Protein AF-A0A090R3F5-F1 (afdb_monomer_lite)

Organism: NCBI:txid754436

Secondary structure (DSSP, 8-state):
--------------------PEEP-TTSEEPTT-EEEETTEEEE-SS-EESPPP-

pLDDT: mean 81.53, std 17.19, range [42.94, 97.25]

Structure (mmCIF, N/CA/C/O backbone):
data_AF-A0A090R3F5-F1
#
_entry.id   AF-A0A090R3F5-F1
#
loop_
_atom_site.group_PDB
_atom_site.id
_atom_site.type_symbol
_atom_site.label_atom_id
_atom_site.label_alt_id
_atom_site.label_comp_id
_atom_site.label_asym_id
_atom_site.label_entity_id
_atom_site.label_seq_id
_atom_site.pdbx_PDB_ins_code
_atom_site.Cartn_x
_atom_site.Cartn_y
_atom_site.Cartn_z
_atom_site.occupancy
_atom_site.B_iso_or_equiv
_atom_site.auth_seq_id
_atom_site.auth_comp_id
_atom_site.auth_asym_id
_atom_site.auth_atom_id
_atom_site.pdbx_PDB_model_num
ATOM 1 N N . MET A 1 1 ? -46.454 -0.668 39.710 1.00 44.53 1 MET A N 1
ATOM 2 C CA . MET A 1 1 ? -46.320 0.089 38.442 1.00 44.53 1 MET A CA 1
ATOM 3 C C . MET A 1 1 ? -44.949 -0.230 37.858 1.00 44.53 1 MET A C 1
ATOM 5 O O . MET A 1 1 ? -43.955 0.049 38.513 1.00 44.53 1 MET A O 1
ATOM 9 N N . LYS A 1 2 ? -44.885 -0.922 36.716 1.00 42.94 2 LYS A N 1
ATOM 10 C CA . LYS A 1 2 ? -43.632 -1.406 36.107 1.00 42.94 2 LYS A CA 1
ATOM 11 C C . LYS A 1 2 ? -43.091 -0.303 35.192 1.00 42.94 2 LYS A C 1
ATOM 13 O O . LYS A 1 2 ? -43.733 0.013 34.197 1.00 42.94 2 LYS A O 1
ATOM 18 N N . LYS A 1 3 ? -41.977 0.330 35.569 1.00 52.31 3 LYS A N 1
ATOM 19 C CA . LYS A 1 3 ? -41.322 1.375 34.768 1.00 52.31 3 LYS A CA 1
ATOM 20 C C . LYS A 1 3 ? -40.487 0.682 33.691 1.00 52.31 3 LYS A C 1
ATOM 22 O O . LYS A 1 3 ? -39.449 0.108 34.000 1.00 52.31 3 LYS A O 1
ATOM 27 N N . GLY A 1 4 ? -40.999 0.662 32.462 1.00 50.66 4 GLY A N 1
ATOM 28 C CA . GLY A 1 4 ? -40.282 0.134 31.305 1.00 50.6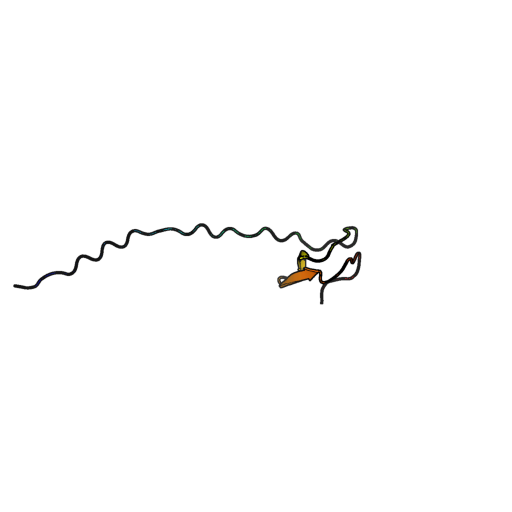6 4 GLY A CA 1
ATOM 29 C C . GLY A 1 4 ? -39.103 1.040 30.968 1.00 50.66 4 GLY A C 1
ATOM 30 O O . GLY A 1 4 ? -39.284 2.233 30.737 1.00 50.66 4 GLY A O 1
ATOM 31 N N . LEU A 1 5 ? -37.899 0.477 30.985 1.00 58.16 5 LEU A N 1
ATOM 32 C CA . LEU A 1 5 ? -36.685 1.139 30.533 1.00 58.16 5 LEU A CA 1
ATOM 33 C C . LEU A 1 5 ? -36.739 1.214 28.998 1.00 58.16 5 LEU A C 1
ATOM 35 O O . LEU A 1 5 ? -36.672 0.184 28.332 1.00 58.16 5 LEU A O 1
ATOM 39 N N . VAL A 1 6 ? -36.906 2.409 28.433 1.00 59.59 6 VAL A N 1
ATOM 40 C CA . VAL A 1 6 ? -36.827 2.619 26.980 1.00 59.59 6 VAL A CA 1
ATOM 41 C C . VAL A 1 6 ? -35.382 2.975 26.652 1.00 59.59 6 VAL A C 1
ATOM 43 O O . VAL A 1 6 ? -34.950 4.104 26.868 1.00 59.59 6 VAL A O 1
ATOM 46 N N . ALA A 1 7 ? -34.614 1.997 26.178 1.00 59.25 7 ALA A N 1
ATOM 47 C CA . ALA A 1 7 ? -33.277 2.241 25.654 1.00 59.25 7 ALA A CA 1
ATOM 48 C C . ALA A 1 7 ? -33.393 2.685 24.188 1.00 59.25 7 ALA A C 1
ATOM 50 O O . ALA A 1 7 ? -33.672 1.875 23.307 1.00 59.25 7 ALA A O 1
ATOM 51 N N . LEU A 1 8 ? -33.209 3.981 23.929 1.00 59.72 8 LEU A N 1
ATOM 52 C CA . LEU A 1 8 ? -33.092 4.526 22.578 1.00 59.72 8 LEU A CA 1
ATOM 53 C C . LEU A 1 8 ? -31.630 4.398 22.132 1.00 59.72 8 LEU A C 1
ATOM 55 O O . LEU A 1 8 ? -30.812 5.283 22.376 1.00 59.72 8 LEU A O 1
ATOM 59 N N . THR A 1 9 ? -31.275 3.275 21.514 1.00 63.69 9 THR A N 1
ATOM 60 C CA . THR A 1 9 ? -29.964 3.116 20.878 1.00 63.69 9 THR A CA 1
ATOM 61 C C . THR A 1 9 ? -29.945 3.909 19.573 1.00 63.69 9 THR A C 1
ATOM 63 O O . THR A 1 9 ? -30.369 3.416 18.529 1.00 63.69 9 THR A O 1
ATOM 66 N N . LEU A 1 10 ? -29.472 5.155 19.631 1.00 67.25 10 LEU A N 1
ATOM 67 C CA . LEU A 1 10 ? -29.062 5.910 18.448 1.00 67.25 10 LEU A CA 1
ATOM 68 C C . LEU A 1 10 ? -27.852 5.196 17.837 1.00 67.25 10 LEU A C 1
ATOM 70 O O . LEU A 1 10 ? -26.742 5.270 18.361 1.00 67.25 10 LEU A O 1
ATOM 74 N N . GLY A 1 11 ? -28.089 4.438 16.766 1.00 62.84 11 GLY A N 1
ATOM 75 C CA . GLY A 1 11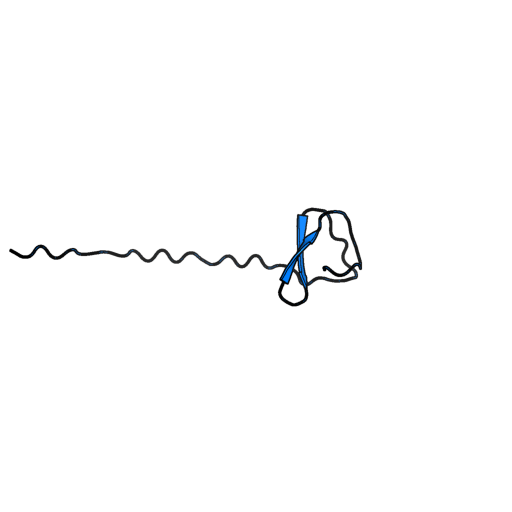 ? -27.046 3.733 16.031 1.00 62.84 11 GLY A CA 1
ATOM 76 C C . GLY A 1 11 ? -26.104 4.726 15.361 1.00 62.84 11 GLY A C 1
ATOM 77 O O . GLY A 1 11 ? -26.400 5.239 14.286 1.00 62.84 11 GLY A O 1
ATOM 78 N N . PHE A 1 12 ? -24.970 5.006 15.996 1.00 66.75 12 PHE A N 1
ATOM 79 C CA . PHE A 1 12 ? -23.878 5.738 15.370 1.00 66.75 12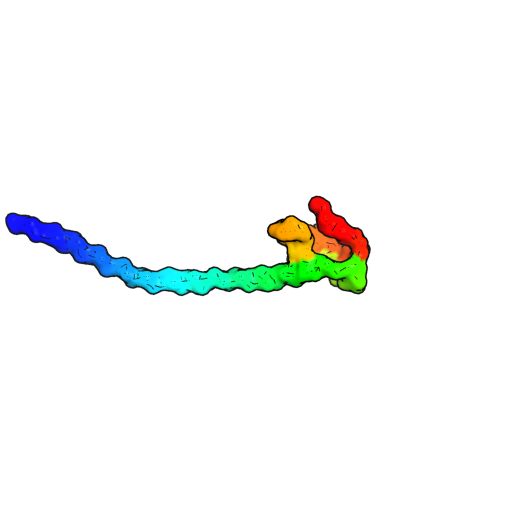 PHE A CA 1
ATOM 80 C C . PHE A 1 12 ? -23.079 4.739 14.530 1.00 66.75 12 PHE A C 1
ATOM 82 O O . PHE A 1 12 ? -22.243 4.000 15.049 1.00 66.75 12 PHE A O 1
ATOM 89 N N . ALA A 1 13 ? -23.395 4.646 13.238 1.00 69.12 13 ALA A N 1
ATOM 90 C CA . ALA A 1 13 ? -22.589 3.865 12.312 1.00 69.12 13 ALA A CA 1
ATOM 91 C C . ALA A 1 13 ? -21.226 4.555 12.180 1.00 69.12 13 ALA A C 1
ATOM 93 O O . ALA A 1 13 ? -21.119 5.609 11.558 1.00 69.12 13 ALA A O 1
ATOM 94 N N . VAL A 1 14 ? -20.191 3.985 12.799 1.00 68.81 14 VAL A N 1
ATOM 95 C CA . VAL A 1 14 ? -18.812 4.414 12.561 1.00 68.81 14 VAL A CA 1
ATOM 96 C C . VAL A 1 14 ? -18.451 3.934 11.156 1.00 68.81 14 VAL A C 1
ATOM 98 O O . VAL A 1 14 ? -18.417 2.720 10.940 1.00 68.81 14 VAL A O 1
ATOM 101 N N . PRO A 1 15 ? -18.206 4.825 10.178 1.00 65.44 15 PRO A N 1
ATOM 102 C CA . PRO A 1 15 ? -17.663 4.379 8.911 1.00 65.44 15 PRO A CA 1
ATOM 103 C C . PRO A 1 15 ? -16.288 3.782 9.201 1.00 65.44 15 PRO A C 1
ATOM 105 O O . PRO A 1 15 ? -15.403 4.460 9.725 1.00 65.44 15 PRO A O 1
ATOM 108 N N . ALA A 1 16 ? -16.114 2.500 8.891 1.00 63.91 16 ALA A N 1
ATOM 109 C CA . ALA A 1 16 ? -14.795 1.899 8.863 1.00 63.91 16 ALA A CA 1
ATOM 110 C C . ALA A 1 16 ? -14.019 2.586 7.733 1.00 63.91 16 ALA A C 1
ATOM 112 O O . ALA A 1 16 ? -14.160 2.229 6.564 1.00 63.91 16 ALA A O 1
ATOM 113 N N . MET A 1 17 ? -13.249 3.624 8.068 1.00 55.84 17 MET A N 1
ATOM 114 C CA . MET A 1 17 ? -12.252 4.175 7.161 1.00 55.84 17 MET A CA 1
ATOM 115 C C . MET A 1 17 ? -11.211 3.081 6.951 1.00 55.84 17 MET A C 1
ATOM 117 O O . MET A 1 17 ? -10.312 2.888 7.767 1.00 55.84 17 MET A O 1
ATOM 121 N N . SER A 1 18 ? -11.380 2.313 5.878 1.00 60.12 18 SER A N 1
ATOM 122 C CA . SER A 1 18 ? -10.328 1.443 5.384 1.00 60.12 18 SER A CA 1
ATOM 123 C C . SER A 1 18 ? -9.190 2.362 4.956 1.00 60.12 18 SER A C 1
ATOM 125 O O . SER A 1 18 ? -9.304 3.079 3.963 1.00 60.12 18 SER A O 1
ATOM 127 N N . LEU A 1 19 ? -8.123 2.409 5.757 1.00 61.19 19 LEU A N 1
ATOM 128 C CA . LEU A 1 19 ? -6.851 2.950 5.301 1.00 61.19 19 LEU A CA 1
ATOM 129 C C . LEU A 1 19 ? -6.438 2.060 4.133 1.00 61.19 19 LEU A C 1
ATOM 131 O O . LEU A 1 19 ? -6.014 0.925 4.349 1.00 61.19 19 LEU A O 1
ATOM 135 N N . ALA A 1 20 ? -6.656 2.538 2.908 1.00 64.38 20 ALA A N 1
ATOM 136 C CA . ALA A 1 20 ? -6.203 1.860 1.709 1.00 64.38 20 ALA A CA 1
ATOM 137 C C . ALA A 1 20 ? -4.677 1.764 1.798 1.00 64.38 20 ALA A C 1
ATOM 139 O O . ALA A 1 20 ? -3.961 2.729 1.548 1.00 64.38 20 ALA A O 1
ATOM 140 N N . THR A 1 21 ? -4.186 0.620 2.268 1.00 79.94 21 THR A N 1
ATOM 141 C CA . THR A 1 21 ? -2.764 0.312 2.262 1.00 79.94 21 THR A CA 1
ATOM 142 C C . THR A 1 21 ? -2.417 -0.121 0.847 1.00 79.94 21 THR A C 1
ATOM 144 O O . THR A 1 21 ? -3.048 -1.020 0.289 1.00 79.94 21 THR A O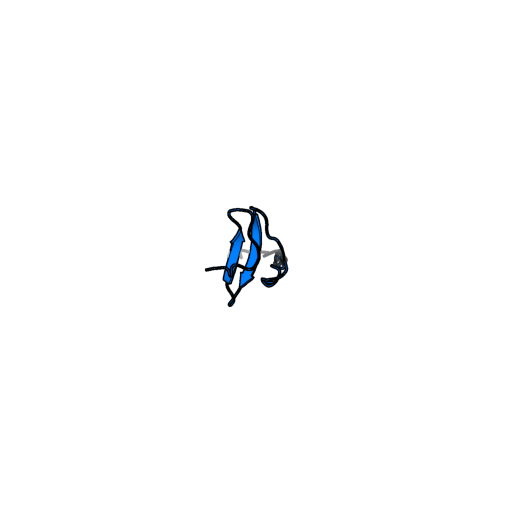 1
ATOM 147 N N . GLU A 1 22 ? -1.470 0.576 0.231 1.00 89.38 22 GLU A N 1
ATOM 148 C CA . GLU A 1 22 ? -1.035 0.238 -1.120 1.00 89.38 22 GLU A CA 1
ATOM 149 C C . GLU A 1 22 ? -0.359 -1.135 -1.114 1.00 89.38 22 GLU A C 1
ATOM 151 O O . GLU A 1 22 ? 0.318 -1.498 -0.150 1.00 89.38 22 GLU A O 1
ATOM 156 N N . ILE A 1 23 ? -0.557 -1.930 -2.166 1.00 94.25 23 ILE A N 1
ATOM 157 C CA . ILE A 1 23 ? 0.154 -3.206 -2.297 1.00 94.25 23 ILE A CA 1
ATOM 158 C C . ILE A 1 23 ? 1.640 -2.904 -2.505 1.00 94.25 23 ILE A C 1
ATOM 160 O O . ILE A 1 23 ? 1.988 -1.995 -3.255 1.00 94.25 23 ILE A O 1
ATOM 164 N N . TRP A 1 24 ? 2.507 -3.648 -1.814 1.00 95.62 24 TRP A N 1
ATOM 165 C CA . TRP A 1 24 ? 3.951 -3.504 -1.969 1.00 95.62 24 TRP A CA 1
ATOM 166 C C . TRP A 1 24 ? 4.374 -3.735 -3.424 1.00 95.62 24 TRP A C 1
ATOM 168 O O . TRP A 1 24 ? 3.972 -4.718 -4.047 1.00 95.62 24 TRP A O 1
ATOM 178 N N . ASP A 1 25 ? 5.219 -2.841 -3.925 1.00 96.19 25 ASP A N 1
ATOM 179 C CA . ASP A 1 25 ? 5.746 -2.843 -5.281 1.00 96.19 25 ASP A CA 1
ATOM 180 C C . ASP A 1 25 ? 7.274 -2.680 -5.252 1.00 96.19 25 ASP A C 1
ATOM 182 O O . ASP A 1 25 ? 7.821 -1.820 -4.558 1.00 96.19 25 ASP A O 1
ATOM 186 N N . GLU A 1 26 ? 7.982 -3.515 -6.014 1.00 96.62 26 GLU A N 1
ATOM 187 C CA . GLU A 1 26 ? 9.448 -3.564 -5.998 1.00 96.62 26 GLU A CA 1
ATOM 188 C C . GLU A 1 26 ? 10.112 -2.327 -6.621 1.00 96.62 26 GLU A C 1
ATOM 190 O O . GLU A 1 26 ? 11.248 -1.986 -6.275 1.00 96.62 26 GLU A O 1
ATOM 195 N N . SER A 1 27 ? 9.403 -1.630 -7.513 1.00 97.25 27 SER A N 1
ATOM 196 C CA . SER A 1 27 ? 9.899 -0.438 -8.202 1.00 97.25 27 SER A CA 1
ATOM 197 C C . SER A 1 27 ? 9.742 0.833 -7.363 1.00 97.25 27 SER A C 1
ATOM 199 O O . SER A 1 27 ? 10.397 1.843 -7.633 1.00 97.25 27 SER A O 1
ATOM 201 N N . THR A 1 28 ? 8.945 0.768 -6.296 1.00 96.19 28 THR A N 1
ATOM 202 C CA . THR A 1 28 ? 8.598 1.902 -5.442 1.00 96.19 28 THR A CA 1
ATOM 203 C C . THR A 1 28 ? 9.614 2.098 -4.314 1.00 96.19 28 THR A C 1
ATOM 205 O O . THR A 1 28 ? 10.041 1.161 -3.639 1.00 96.19 28 THR A O 1
ATOM 208 N N . VAL A 1 29 ? 10.014 3.352 -4.089 1.00 97.12 29 VAL A N 1
ATOM 209 C CA . VAL A 1 29 ? 10.850 3.736 -2.943 1.00 97.12 29 VAL A CA 1
ATOM 210 C C . VAL A 1 29 ? 9.947 4.067 -1.760 1.00 97.12 29 VAL A C 1
ATOM 212 O O . VAL A 1 29 ? 9.176 5.022 -1.819 1.00 97.12 29 VAL A O 1
ATOM 215 N N . TYR A 1 30 ? 10.111 3.343 -0.657 1.00 95.69 30 TYR A N 1
ATOM 216 C CA . TYR A 1 30 ? 9.391 3.580 0.591 1.00 95.69 30 TYR A CA 1
ATOM 217 C C . TYR A 1 30 ? 10.294 4.276 1.602 1.00 95.69 30 TYR A C 1
ATOM 219 O O . TYR A 1 30 ? 11.445 3.887 1.800 1.00 95.69 30 TYR A O 1
ATOM 227 N N . THR A 1 31 ? 9.785 5.314 2.259 1.00 96.56 31 THR A N 1
ATOM 228 C CA . THR A 1 31 ? 10.487 6.040 3.328 1.00 96.56 31 THR A CA 1
ATOM 229 C C . THR A 1 31 ? 9.957 5.627 4.695 1.00 96.56 31 THR A C 1
ATOM 231 O O . THR A 1 31 ? 8.901 5.010 4.788 1.00 96.56 31 THR A O 1
ATOM 234 N N . ALA A 1 32 ? 10.670 5.971 5.772 1.00 96.12 32 ALA A N 1
ATOM 235 C CA . ALA A 1 32 ? 10.201 5.676 7.124 1.00 96.12 32 ALA A CA 1
ATOM 236 C C . ALA A 1 32 ? 8.750 6.165 7.332 1.00 96.12 32 ALA A C 1
ATOM 238 O O . ALA A 1 32 ? 8.439 7.317 7.031 1.00 96.12 32 ALA A O 1
ATOM 239 N N . GLY A 1 33 ? 7.872 5.281 7.810 1.00 93.44 33 GLY A N 1
ATOM 240 C CA . GLY A 1 33 ? 6.443 5.547 8.004 1.00 93.44 33 GLY A CA 1
ATOM 241 C C . GLY A 1 33 ? 5.525 5.161 6.836 1.00 93.44 33 GLY A C 1
ATOM 242 O O . GLY A 1 33 ? 4.313 5.134 7.030 1.00 93.44 33 GLY A O 1
ATOM 243 N N . SER A 1 34 ? 6.053 4.821 5.654 1.00 93.88 34 SER A N 1
ATOM 244 C CA . SER A 1 34 ? 5.239 4.284 4.551 1.00 93.88 34 SER A CA 1
ATOM 245 C C . SER A 1 34 ? 4.568 2.964 4.955 1.00 93.88 34 SER A C 1
ATOM 247 O O . SER A 1 34 ? 5.220 2.108 5.555 1.00 93.88 34 SER A O 1
ATOM 249 N N . LEU A 1 35 ? 3.288 2.798 4.602 1.00 93.81 35 LEU A N 1
ATOM 250 C CA . LEU A 1 35 ? 2.474 1.614 4.895 1.00 93.81 35 LEU A CA 1
ATOM 251 C C . LEU A 1 35 ? 2.160 0.845 3.611 1.00 93.81 35 LEU A C 1
ATOM 253 O O . LEU A 1 35 ? 1.593 1.417 2.682 1.00 93.81 35 LEU A O 1
ATOM 257 N N . VAL A 1 36 ? 2.461 -0.451 3.589 1.00 94.12 36 VAL A N 1
ATOM 258 C CA . VAL A 1 36 ? 2.184 -1.329 2.442 1.00 94.12 36 VAL A CA 1
ATOM 259 C C . VAL A 1 36 ? 1.554 -2.646 2.870 1.00 94.12 36 VAL A C 1
ATOM 261 O O . VAL A 1 36 ? 1.814 -3.135 3.971 1.00 94.12 36 VAL A O 1
ATOM 264 N N . SER A 1 37 ? 0.770 -3.250 1.982 1.00 94.25 37 SER A N 1
ATOM 265 C CA . SER A 1 37 ? 0.248 -4.602 2.145 1.00 94.25 37 SER A CA 1
ATOM 266 C C . SER A 1 37 ? 1.102 -5.609 1.384 1.00 94.25 37 SER A C 1
ATOM 268 O O . SER A 1 37 ? 1.386 -5.431 0.200 1.00 94.25 37 SER A O 1
ATOM 270 N N . HIS A 1 38 ? 1.493 -6.691 2.053 1.00 93.25 38 HIS A N 1
ATOM 271 C CA . HIS A 1 38 ? 2.213 -7.808 1.450 1.00 93.25 38 HIS A CA 1
ATOM 272 C C . HIS A 1 38 ? 1.743 -9.121 2.093 1.00 93.25 38 HIS A C 1
ATOM 274 O O . HIS A 1 38 ? 1.685 -9.240 3.316 1.00 93.25 38 HIS A O 1
ATOM 280 N N . HIS A 1 39 ? 1.335 -10.103 1.281 1.00 93.19 39 HIS A N 1
ATOM 281 C CA . HIS A 1 39 ? 0.778 -11.385 1.754 1.00 93.19 39 HIS A CA 1
ATOM 282 C C . HIS A 1 39 ? -0.355 -11.258 2.800 1.00 93.19 39 HIS A C 1
ATOM 284 O O . HIS A 1 39 ? -0.431 -12.042 3.744 1.00 93.19 39 HIS A O 1
ATOM 290 N N . GLY A 1 40 ? -1.233 -10.259 2.655 1.00 90.62 40 GLY A N 1
ATOM 291 C CA . GLY A 1 40 ? -2.375 -10.046 3.555 1.00 90.62 40 GLY A CA 1
ATOM 292 C C . GLY A 1 40 ? -2.038 -9.382 4.895 1.00 90.62 40 GLY A C 1
ATOM 293 O O . GLY A 1 40 ? -2.945 -9.138 5.685 1.00 90.62 40 GLY A O 1
ATOM 294 N N . ASN A 1 41 ? -0.768 -9.050 5.138 1.00 92.56 41 ASN A N 1
ATOM 295 C CA . ASN A 1 41 ? -0.331 -8.286 6.303 1.00 92.56 41 ASN A CA 1
ATOM 296 C C . ASN A 1 41 ? 0.035 -6.855 5.904 1.00 92.56 41 ASN A C 1
ATOM 298 O O . ASN A 1 41 ? 0.433 -6.603 4.765 1.00 92.56 41 ASN A O 1
ATOM 302 N N . THR A 1 42 ? -0.071 -5.930 6.855 1.00 94.00 42 THR A N 1
ATOM 303 C CA . THR A 1 42 ? 0.353 -4.536 6.686 1.00 94.00 42 THR A CA 1
ATOM 304 C C . THR A 1 42 ? 1.701 -4.324 7.357 1.00 94.00 42 THR A C 1
ATOM 306 O O . THR A 1 42 ? 1.881 -4.679 8.522 1.00 94.00 42 THR A O 1
ATOM 309 N N . PHE A 1 43 ? 2.632 -3.706 6.640 1.00 94.50 43 PHE A N 1
ATOM 310 C CA . PHE A 1 43 ? 3.979 -3.413 7.113 1.00 94.50 43 PHE A CA 1
ATOM 311 C C . PHE A 1 43 ? 4.246 -1.914 7.081 1.00 94.50 43 PHE A C 1
ATOM 313 O O . PHE A 1 43 ? 3.755 -1.206 6.203 1.00 94.50 43 PHE A O 1
ATOM 320 N N . VAL A 1 44 ? 5.061 -1.448 8.028 1.00 94.81 44 VAL A N 1
ATOM 321 C CA . VAL A 1 44 ? 5.561 -0.073 8.079 1.00 94.81 44 VAL A CA 1
ATOM 322 C C . VAL A 1 44 ? 7.057 -0.060 7.786 1.00 94.81 44 VAL A C 1
ATOM 324 O O . VAL A 1 44 ? 7.830 -0.808 8.386 1.00 94.81 44 VAL A O 1
ATOM 327 N N . ALA A 1 45 ? 7.486 0.796 6.867 1.00 95.94 45 ALA A N 1
ATOM 328 C CA . ALA A 1 45 ? 8.903 0.995 6.600 1.00 95.94 45 ALA A CA 1
ATOM 329 C C . ALA A 1 45 ? 9.576 1.693 7.797 1.00 95.94 45 ALA A C 1
ATOM 331 O O . ALA A 1 45 ? 9.130 2.750 8.241 1.00 95.94 45 ALA A O 1
ATOM 332 N N . SER A 1 46 ? 10.675 1.132 8.309 1.00 95.56 46 SER A N 1
ATOM 333 C CA . SER A 1 46 ? 11.458 1.729 9.409 1.00 95.56 46 SER A CA 1
ATOM 334 C C . SER A 1 46 ? 12.549 2.691 8.928 1.00 95.56 46 SER A C 1
ATOM 336 O O . SER A 1 46 ? 13.037 3.526 9.683 1.00 95.56 46 SER A O 1
ATOM 338 N N . HIS A 1 47 ? 12.936 2.575 7.661 1.00 95.38 47 HIS A N 1
ATOM 339 C CA . HIS A 1 47 ? 13.950 3.380 6.991 1.00 95.38 47 HIS A CA 1
ATOM 340 C C . HIS A 1 47 ? 13.676 3.374 5.484 1.00 95.38 47 HIS A C 1
ATOM 342 O O . HIS A 1 47 ? 12.827 2.619 5.001 1.00 95.38 47 HIS A O 1
ATOM 348 N N . ARG A 1 48 ? 14.404 4.213 4.735 1.00 96.12 48 ARG A N 1
ATOM 349 C CA . ARG A 1 48 ? 14.306 4.241 3.274 1.00 96.12 48 ARG A CA 1
ATOM 350 C C . ARG A 1 48 ? 14.714 2.886 2.693 1.00 96.12 48 ARG A C 1
ATOM 352 O O . ARG A 1 48 ? 15.856 2.472 2.870 1.00 96.12 48 ARG A O 1
ATOM 359 N N . ASN A 1 49 ? 13.808 2.241 1.975 1.00 94.75 49 ASN A N 1
ATOM 360 C CA . ASN A 1 49 ? 14.041 0.969 1.301 1.00 94.75 49 ASN A CA 1
ATOM 361 C C . ASN A 1 49 ? 13.350 0.950 -0.074 1.00 94.75 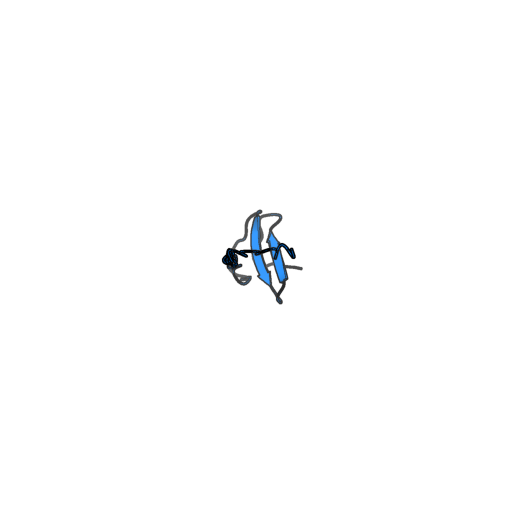49 ASN A C 1
ATOM 363 O O . ASN A 1 49 ? 12.487 1.776 -0.363 1.00 94.75 49 ASN A O 1
ATOM 367 N N . GLN A 1 50 ? 13.792 0.040 -0.934 1.00 96.69 50 GLN A N 1
ATOM 368 C CA . GLN A 1 50 ? 13.247 -0.213 -2.267 1.00 96.69 50 GLN A CA 1
ATOM 369 C C . GLN A 1 50 ? 13.570 -1.664 -2.620 1.00 96.69 50 GLN A C 1
ATOM 371 O O . GLN A 1 50 ? 14.622 -2.154 -2.204 1.00 96.69 50 GLN A O 1
ATOM 376 N N . ALA A 1 51 ? 12.692 -2.335 -3.366 1.00 94.06 51 ALA A N 1
ATOM 377 C CA . ALA A 1 51 ? 12.852 -3.708 -3.862 1.00 94.06 51 ALA A CA 1
ATOM 378 C C . ALA A 1 51 ? 13.027 -4.822 -2.806 1.00 94.06 51 ALA A C 1
ATOM 380 O O . ALA A 1 51 ? 12.888 -5.995 -3.137 1.00 94.06 51 ALA A O 1
ATOM 381 N N . THR A 1 52 ? 13.274 -4.502 -1.534 1.00 95.25 52 THR A N 1
ATOM 382 C CA . THR A 1 52 ? 13.301 -5.481 -0.441 1.00 95.25 52 THR A CA 1
ATOM 383 C C . THR A 1 52 ? 11.870 -5.793 0.009 1.00 95.25 52 THR A C 1
ATOM 385 O O . THR A 1 52 ? 11.197 -4.886 0.507 1.00 95.25 52 THR A O 1
ATOM 388 N N . PRO A 1 53 ? 11.399 -7.050 -0.106 1.00 93.38 53 PRO A N 1
ATOM 389 C CA . PRO A 1 53 ? 10.057 -7.416 0.331 1.00 93.38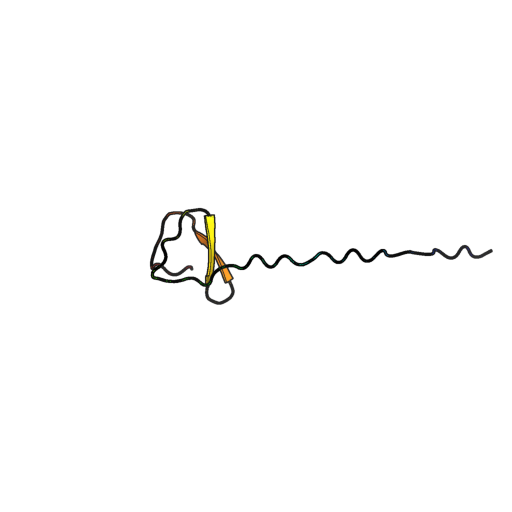 53 PRO A CA 1
ATOM 390 C C . PRO A 1 53 ? 9.890 -7.273 1.852 1.00 93.38 53 PRO A C 1
ATOM 392 O O . PRO A 1 53 ? 10.823 -7.616 2.592 1.00 93.38 53 PRO A O 1
ATOM 395 N N . PRO A 1 54 ? 8.712 -6.846 2.342 1.00 92.00 54 PRO A N 1
ATOM 396 C CA . PRO A 1 54 ? 8.399 -6.849 3.766 1.00 92.00 54 PRO A CA 1
ATOM 397 C C . PRO A 1 54 ? 8.406 -8.273 4.341 1.00 92.00 54 PRO A C 1
ATOM 399 O O . PRO A 1 54 ? 7.937 -9.213 3.686 1.00 92.00 54 PRO A O 1
ATOM 402 N N . LYS A 1 55 ? 8.938 -8.426 5.557 1.00 85.38 55 LYS A N 1
ATOM 403 C CA . LYS A 1 55 ? 9.057 -9.696 6.288 1.00 85.38 55 LYS A CA 1
ATOM 404 C C . LYS A 1 55 ? 8.586 -9.555 7.723 1.00 85.38 55 LYS A C 1
ATOM 406 O O . LYS A 1 55 ? 8.736 -8.440 8.271 1.00 85.38 55 LYS A O 1
#

Radius of gyration: 21.68 Å; chains: 1; bounding box: 61×17×47 Å

Sequence (55 aa):
MKKGLVALTLGFAVPAMSLATEIWDESTVYTAGSLVSHHGNTFVASHRNQATPPK

Foldseek 3Di:
DDDDDDDPPPDPPDPPPPPPADADDQADWAAAQRWHDDPNDIDGDNGTDHNDDDD

InterPro domains:
  IPR036573 Carbohydrate-binding module superfamily 5/12 [SSF51055] (21-54)